Protein AF-A0A956Y1W9-F1 (afdb_monomer)

Mean predicted aligned error: 4.82 Å

Radius of gyration: 19.85 Å; Cα contacts (8 Å, |Δi|>4): 25; chains: 1; bounding box: 36×21×56 Å

Solvent-accessible surface area (backbone atoms only — not comparable to full-atom values): 3836 Å² total; per-residue (Å²): 132,56,72,67,58,53,51,53,52,50,52,52,52,53,51,51,51,49,44,42,44,57,62,78,50,46,13,63,93,73,34,71,70,47,27,52,50,60,49,54,74,49,41,64,61,51,36,64,74,69,63,66,47,74,65,58,46,40,66,74,49,50,59,79,74,108

Structure (mmCIF, N/CA/C/O backbone):
data_AF-A0A956Y1W9-F1
#
_entry.id   AF-A0A956Y1W9-F1
#
loop_
_atom_site.group_PDB
_atom_site.id
_atom_site.type_symbol
_atom_site.label_atom_id
_atom_site.label_alt_id
_atom_site.label_comp_id
_atom_site.label_asym_id
_atom_site.label_entity_id
_atom_site.label_seq_id
_atom_site.pdbx_PDB_ins_code
_atom_site.Cartn_x
_atom_site.Cartn_y
_atom_site.Cartn_z
_atom_site.occupancy
_atom_site.B_iso_or_equiv
_atom_site.auth_seq_id
_atom_site.auth_comp_id
_atom_site.auth_asym_id
_atom_site.auth_atom_id
_atom_site.pdbx_PDB_model_num
ATOM 1 N N . MET A 1 1 ? 18.557 0.150 -30.466 1.00 71.94 1 MET A N 1
ATOM 2 C CA . MET A 1 1 ? 17.491 0.926 -29.792 1.00 71.94 1 MET A CA 1
ATOM 3 C C . MET A 1 1 ? 18.084 2.260 -29.373 1.00 71.94 1 MET A C 1
ATOM 5 O O . MET A 1 1 ? 19.226 2.256 -28.926 1.00 71.94 1 MET A O 1
ATOM 9 N N . SER A 1 2 ? 17.398 3.386 -29.590 1.00 95.62 2 SER A N 1
ATOM 10 C CA . SER A 1 2 ? 17.939 4.689 -29.174 1.00 95.62 2 SER A CA 1
ATOM 11 C C . SER A 1 2 ? 17.948 4.796 -27.640 1.00 95.62 2 SER A C 1
ATOM 13 O O . SER A 1 2 ? 17.074 4.209 -26.997 1.00 95.62 2 SER A O 1
ATOM 15 N N . PRO A 1 3 ? 18.891 5.544 -27.031 1.00 96.25 3 PRO A N 1
ATOM 16 C CA . PRO A 1 3 ? 18.952 5.701 -25.574 1.00 96.25 3 PRO A CA 1
ATOM 17 C C . PRO A 1 3 ? 17.639 6.209 -24.964 1.00 96.25 3 PRO A C 1
ATOM 19 O O . PRO A 1 3 ? 17.239 5.766 -23.893 1.00 96.25 3 PRO A O 1
ATOM 22 N N . LEU A 1 4 ? 16.932 7.083 -25.689 1.00 96.56 4 LEU A N 1
ATOM 23 C CA . LEU A 1 4 ? 15.622 7.596 -25.297 1.00 96.56 4 LEU A CA 1
ATOM 24 C C . LEU A 1 4 ? 14.569 6.484 -25.208 1.00 96.56 4 LEU A C 1
ATOM 26 O O . LEU A 1 4 ? 13.849 6.402 -24.219 1.00 96.56 4 LEU A O 1
ATOM 30 N N . VAL A 1 5 ? 14.496 5.610 -26.217 1.00 97.56 5 VAL A N 1
ATOM 31 C CA . VAL A 1 5 ? 13.536 4.494 -26.233 1.00 97.56 5 VAL A CA 1
ATOM 32 C C . VAL A 1 5 ? 13.809 3.536 -25.076 1.00 97.56 5 VAL A C 1
ATOM 34 O O . VAL A 1 5 ? 12.876 3.111 -24.399 1.00 97.56 5 VAL A O 1
ATOM 37 N N . THR A 1 6 ? 15.082 3.248 -24.801 1.00 97.38 6 THR A N 1
ATOM 38 C CA . THR A 1 6 ? 15.469 2.409 -23.661 1.00 97.38 6 THR A CA 1
ATOM 39 C C . THR A 1 6 ? 15.061 3.040 -22.328 1.00 97.38 6 THR A C 1
ATOM 41 O O . THR A 1 6 ? 14.502 2.352 -21.477 1.00 97.38 6 THR A O 1
ATOM 44 N N . ALA A 1 7 ? 15.289 4.344 -22.147 1.00 98.12 7 ALA A N 1
ATOM 45 C CA . ALA A 1 7 ? 14.916 5.047 -2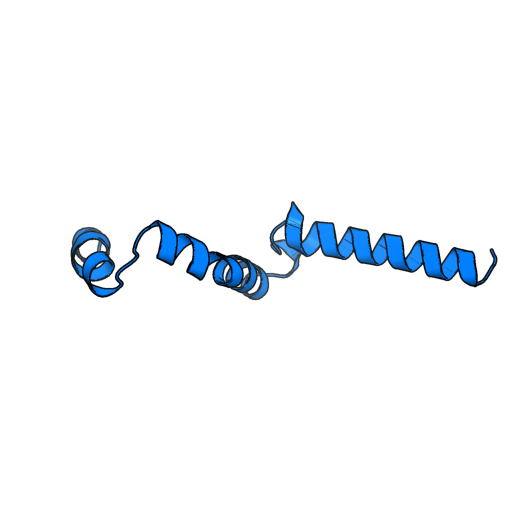0.921 1.00 98.12 7 ALA A CA 1
ATOM 46 C C . ALA A 1 7 ? 13.397 5.035 -20.690 1.00 98.12 7 ALA A C 1
ATOM 48 O O . ALA A 1 7 ? 12.942 4.717 -19.593 1.00 98.12 7 ALA A O 1
ATOM 49 N N . VAL A 1 8 ? 12.609 5.315 -21.733 1.00 98.38 8 VAL A N 1
ATOM 50 C CA . VAL A 1 8 ? 11.141 5.284 -21.653 1.00 98.38 8 VAL A CA 1
ATOM 51 C C . VAL A 1 8 ? 10.646 3.884 -21.295 1.00 98.38 8 VAL A C 1
ATOM 53 O O . VAL A 1 8 ? 9.832 3.741 -20.385 1.00 98.38 8 VAL A O 1
ATOM 56 N N . ALA A 1 9 ? 11.170 2.843 -21.947 1.00 98.19 9 ALA A N 1
ATOM 57 C CA . ALA A 1 9 ? 10.790 1.464 -21.648 1.00 98.19 9 ALA A CA 1
ATOM 58 C C . ALA A 1 9 ? 11.079 1.090 -20.185 1.00 98.19 9 ALA A C 1
ATOM 60 O O . ALA A 1 9 ? 10.225 0.504 -19.522 1.00 98.19 9 ALA A O 1
ATOM 61 N N . LEU A 1 10 ? 12.245 1.476 -19.656 1.00 98.50 10 LEU A N 1
ATOM 62 C CA . LEU A 1 10 ? 12.597 1.228 -18.256 1.00 98.50 10 LEU A CA 1
ATOM 63 C C . LEU A 1 10 ? 11.651 1.937 -17.284 1.00 98.50 10 LEU A C 1
ATOM 65 O O . LEU A 1 10 ? 11.220 1.321 -16.314 1.00 98.50 10 LEU A O 1
ATOM 69 N N . IL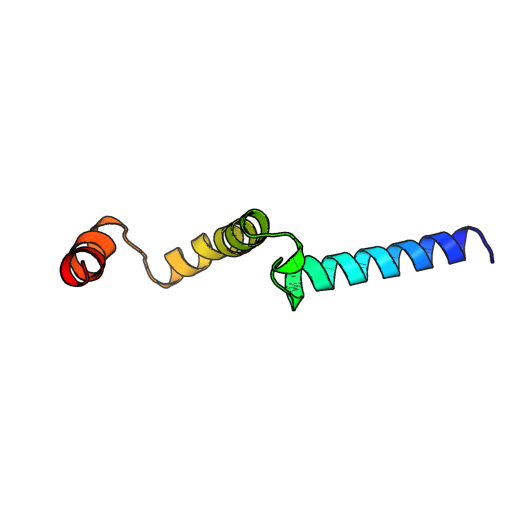E A 1 11 ? 11.287 3.193 -17.557 1.00 98.56 11 ILE A N 1
ATOM 70 C CA . ILE A 1 11 ? 10.332 3.938 -16.723 1.00 98.56 11 ILE A CA 1
ATOM 71 C C . ILE A 1 11 ? 8.983 3.216 -16.674 1.00 98.56 11 ILE A C 1
ATOM 73 O O . ILE A 1 11 ? 8.428 3.050 -15.591 1.00 98.56 11 ILE A O 1
ATOM 77 N N . PHE A 1 12 ? 8.473 2.746 -17.815 1.00 98.69 12 PHE A N 1
ATOM 78 C CA . PHE A 1 12 ? 7.209 2.008 -17.851 1.00 98.69 12 PHE A CA 1
ATOM 79 C C . PHE A 1 12 ? 7.284 0.685 -17.092 1.00 98.69 12 PHE A C 1
ATOM 81 O O . PHE A 1 12 ? 6.374 0.379 -16.327 1.00 98.69 12 PHE A O 1
ATOM 88 N N . ILE A 1 13 ? 8.365 -0.079 -17.264 1.00 98.62 13 ILE A N 1
ATOM 89 C CA . ILE A 1 13 ? 8.545 -1.360 -16.568 1.00 98.62 13 ILE A CA 1
ATOM 90 C C . ILE A 1 13 ? 8.608 -1.141 -15.055 1.00 98.62 13 ILE A C 1
ATOM 92 O O . ILE A 1 13 ? 7.898 -1.812 -14.307 1.00 98.62 13 ILE A O 1
ATOM 96 N N . VAL A 1 14 ? 9.417 -0.182 -14.599 1.00 98.56 14 VAL A N 1
ATOM 97 C CA . VAL A 1 14 ? 9.556 0.129 -13.169 1.00 98.56 14 VAL A CA 1
ATOM 98 C C . VAL A 1 14 ? 8.253 0.690 -12.604 1.00 98.56 14 VAL A C 1
ATOM 100 O O . VAL A 1 14 ? 7.830 0.268 -11.532 1.00 98.56 14 VAL A O 1
ATOM 103 N N . GLY A 1 15 ? 7.590 1.596 -13.325 1.00 98.62 15 GLY A N 1
ATOM 104 C CA . GLY A 1 15 ? 6.315 2.176 -12.907 1.00 98.62 15 GLY A CA 1
ATOM 105 C C . GLY A 1 15 ? 5.210 1.129 -12.795 1.00 98.62 15 GLY A C 1
ATOM 106 O O . GLY A 1 15 ? 4.497 1.096 -11.795 1.00 98.62 15 GLY A O 1
ATOM 107 N N . PHE A 1 16 ? 5.113 0.229 -13.775 1.00 98.69 16 PHE A N 1
ATOM 108 C CA . PHE A 1 16 ? 4.163 -0.879 -13.740 1.00 98.69 16 PHE A CA 1
ATOM 109 C C . PHE A 1 16 ? 4.460 -1.843 -12.588 1.00 98.69 16 PHE A C 1
ATOM 111 O O . PHE A 1 16 ? 3.550 -2.196 -11.842 1.00 98.69 16 PHE A O 1
ATOM 118 N N . ALA A 1 17 ? 5.726 -2.221 -12.391 1.00 98.56 17 ALA A N 1
ATOM 119 C CA . ALA A 1 17 ? 6.121 -3.084 -11.282 1.00 98.56 17 ALA A CA 1
ATOM 120 C C . ALA A 1 17 ? 5.814 -2.440 -9.922 1.00 98.56 17 ALA A C 1
ATOM 122 O O . ALA A 1 17 ? 5.284 -3.108 -9.040 1.00 98.56 17 ALA A O 1
ATOM 123 N N . ALA A 1 18 ? 6.093 -1.144 -9.756 1.00 98.38 18 ALA A N 1
ATOM 124 C CA . ALA A 1 18 ? 5.778 -0.412 -8.533 1.00 98.38 18 ALA A CA 1
ATOM 125 C C . ALA A 1 18 ? 4.265 -0.339 -8.285 1.00 98.38 18 ALA A C 1
ATOM 127 O O . ALA A 1 18 ? 3.819 -0.595 -7.169 1.00 98.38 18 ALA A O 1
ATOM 128 N N . TRP A 1 19 ? 3.475 -0.041 -9.320 1.00 98.38 19 TRP A N 1
ATOM 129 C CA . TRP A 1 19 ? 2.017 -0.038 -9.226 1.00 98.38 19 TRP A CA 1
ATOM 130 C C . TRP A 1 19 ? 1.480 -1.416 -8.830 1.00 98.38 19 TRP A C 1
ATOM 132 O O . TRP A 1 19 ? 0.701 -1.523 -7.889 1.00 98.38 19 TRP A O 1
ATOM 142 N N . TRP A 1 20 ? 1.944 -2.479 -9.484 1.00 98.56 20 TRP A N 1
ATOM 143 C CA . TRP A 1 20 ? 1.507 -3.839 -9.183 1.00 98.56 20 TRP A CA 1
ATOM 144 C C . TRP A 1 20 ? 1.892 -4.262 -7.755 1.00 98.56 20 TRP A C 1
ATOM 146 O O . TRP A 1 20 ? 1.070 -4.791 -7.007 1.00 98.56 20 TRP A O 1
ATOM 156 N N . LEU A 1 21 ? 3.122 -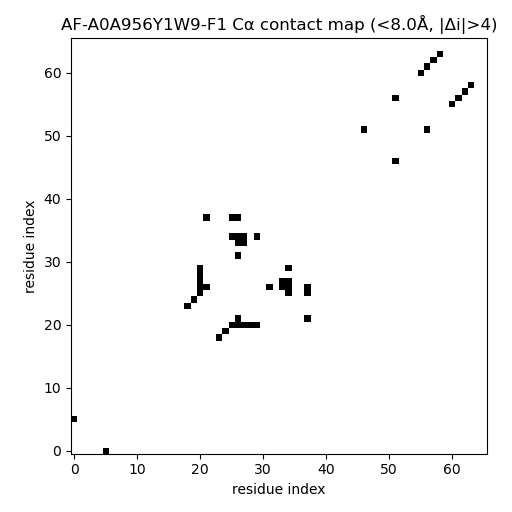3.960 -7.328 1.00 98.44 21 LEU A N 1
ATOM 157 C CA . LEU A 1 21 ? 3.611 -4.305 -5.991 1.00 98.44 21 LEU A CA 1
ATOM 158 C C . LEU A 1 21 ? 2.926 -3.523 -4.863 1.00 98.44 21 LEU A C 1
ATOM 160 O O . LEU A 1 21 ? 2.774 -4.061 -3.771 1.00 98.44 21 LEU A O 1
ATOM 164 N N . LEU A 1 22 ? 2.551 -2.262 -5.085 1.00 97.38 22 LEU A N 1
ATOM 165 C CA . LEU A 1 22 ? 2.024 -1.397 -4.020 1.00 97.38 22 LEU A CA 1
ATOM 166 C C . LEU A 1 22 ? 0.501 -1.262 -4.035 1.00 97.38 22 LEU A C 1
ATOM 168 O O . LEU A 1 22 ? -0.083 -1.067 -2.975 1.00 97.38 22 LEU A O 1
ATOM 172 N N . ILE A 1 23 ? -0.131 -1.340 -5.207 1.00 96.50 23 ILE A N 1
ATOM 173 C CA . ILE A 1 23 ? -1.569 -1.099 -5.375 1.00 96.50 23 ILE A CA 1
ATOM 174 C C . ILE A 1 23 ? -2.322 -2.414 -5.564 1.00 96.50 23 ILE A C 1
ATOM 176 O O . ILE A 1 23 ? -3.177 -2.731 -4.752 1.00 96.50 23 ILE A O 1
ATOM 180 N N . ASP A 1 24 ? -1.996 -3.191 -6.600 1.00 97.69 24 ASP A N 1
ATOM 181 C CA . ASP A 1 24 ? -2.744 -4.417 -6.935 1.00 97.69 24 ASP A CA 1
ATOM 182 C C . ASP A 1 24 ? -2.525 -5.533 -5.903 1.00 97.69 24 ASP A C 1
ATOM 184 O O . ASP A 1 24 ? -3.449 -6.232 -5.505 1.00 97.69 24 ASP A O 1
ATOM 188 N N . THR A 1 25 ? -1.285 -5.677 -5.432 1.00 97.69 25 THR A N 1
ATOM 189 C CA . THR A 1 25 ? -0.911 -6.722 -4.464 1.00 97.69 25 THR A CA 1
ATOM 190 C C . THR A 1 25 ? -0.857 -6.229 -3.020 1.00 97.69 25 THR A C 1
ATOM 192 O O . THR A 1 25 ? -0.486 -7.003 -2.139 1.00 97.69 25 THR A O 1
ATOM 195 N N . GLU A 1 26 ? -1.164 -4.951 -2.773 1.00 97.50 26 GLU A N 1
ATOM 196 C CA . GLU A 1 26 ? -1.138 -4.322 -1.441 1.00 97.50 26 GLU A CA 1
ATOM 197 C C . GLU A 1 26 ? 0.162 -4.584 -0.645 1.00 97.50 26 GLU A C 1
ATOM 199 O O . GLU A 1 26 ? 0.164 -4.690 0.581 1.00 97.50 26 GLU A O 1
ATOM 204 N N . GLY A 1 27 ? 1.304 -4.725 -1.327 1.00 97.31 27 GLY A N 1
ATOM 205 C CA . GLY A 1 27 ? 2.596 -4.953 -0.682 1.00 97.31 27 GLY A CA 1
ATOM 206 C C . GLY A 1 27 ? 2.828 -6.373 -0.158 1.00 97.31 27 GLY A C 1
ATOM 207 O O . GLY A 1 27 ? 3.851 -6.596 0.495 1.00 97.31 27 GLY A O 1
ATOM 208 N N . VAL A 1 28 ? 1.961 -7.353 -0.454 1.00 97.75 28 VAL A N 1
ATOM 209 C CA . VAL A 1 28 ? 2.103 -8.749 0.023 1.00 97.75 28 VAL A CA 1
ATOM 210 C C . VAL A 1 28 ? 3.475 -9.341 -0.330 1.00 97.75 28 VAL A C 1
ATOM 212 O O . VAL A 1 28 ? 4.105 -9.992 0.505 1.00 97.75 28 VAL A O 1
ATOM 215 N N . TYR A 1 29 ? 3.996 -9.045 -1.524 1.00 97.75 29 TYR A N 1
ATOM 216 C CA . TYR A 1 29 ? 5.320 -9.506 -1.965 1.00 97.75 29 TYR A CA 1
ATOM 217 C C . TYR A 1 29 ? 6.501 -8.720 -1.372 1.00 97.75 29 TYR A C 1
AT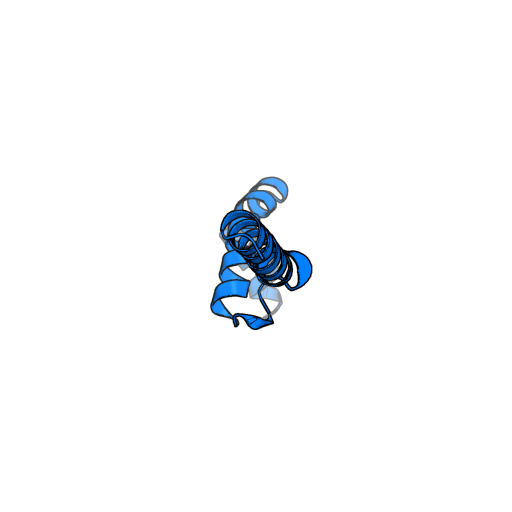OM 219 O O . TYR A 1 29 ? 7.644 -9.159 -1.480 1.00 97.75 29 TYR A O 1
ATOM 227 N N . LEU A 1 30 ? 6.247 -7.576 -0.733 1.00 97.75 30 LEU A N 1
ATOM 228 C CA . LEU A 1 30 ? 7.257 -6.739 -0.073 1.00 97.75 30 LEU A CA 1
ATOM 229 C C . LEU A 1 30 ? 7.350 -7.010 1.441 1.00 97.75 30 LEU A C 1
ATOM 231 O O . LEU A 1 30 ? 8.250 -6.511 2.120 1.00 97.75 30 LEU A O 1
ATOM 235 N N . GLY A 1 31 ? 6.452 -7.848 1.966 1.00 97.62 31 GLY A N 1
ATOM 236 C CA . GLY A 1 31 ? 6.459 -8.337 3.338 1.00 97.62 31 GLY A CA 1
ATOM 237 C C . GLY A 1 31 ? 5.609 -7.512 4.306 1.00 97.62 31 GLY A C 1
ATOM 238 O O . GLY A 1 31 ? 5.176 -6.394 4.029 1.00 97.62 31 GLY A O 1
ATOM 239 N N . LYS A 1 32 ? 5.398 -8.072 5.507 1.00 97.38 32 LYS A N 1
ATOM 240 C CA . LYS A 1 32 ? 4.392 -7.586 6.472 1.00 97.38 32 LYS A CA 1
ATOM 241 C C . LYS A 1 32 ? 4.510 -6.110 6.859 1.00 97.38 32 LYS A C 1
ATOM 243 O O . LYS A 1 32 ? 3.505 -5.480 7.145 1.00 97.38 32 LYS A O 1
ATOM 248 N N . ARG A 1 33 ? 5.728 -5.557 6.895 1.00 97.62 33 ARG A N 1
ATOM 249 C CA . ARG A 1 33 ? 5.943 -4.151 7.279 1.00 97.62 33 ARG A CA 1
ATOM 250 C C . ARG A 1 33 ? 5.376 -3.191 6.237 1.00 97.62 33 ARG A C 1
ATOM 252 O O . ARG A 1 33 ? 4.830 -2.166 6.617 1.00 97.62 33 ARG A O 1
ATOM 259 N N . VAL A 1 34 ? 5.502 -3.530 4.953 1.00 97.44 34 VAL A N 1
ATOM 260 C CA . VAL A 1 34 ? 4.970 -2.707 3.861 1.00 97.44 34 VAL A CA 1
ATOM 261 C C . VAL A 1 34 ? 3.452 -2.799 3.826 1.00 97.44 34 VAL A C 1
ATOM 263 O O . VAL A 1 34 ? 2.806 -1.770 3.700 1.00 97.44 34 VAL A O 1
ATOM 266 N N . VAL A 1 35 ? 2.897 -3.999 4.024 1.00 97.19 35 VAL A N 1
ATOM 267 C CA . VAL A 1 35 ? 1.444 -4.192 4.148 1.00 97.19 35 VAL A CA 1
ATOM 268 C C . VAL A 1 35 ? 0.883 -3.313 5.267 1.00 97.19 35 VAL A C 1
ATOM 270 O O . VAL A 1 35 ? 0.041 -2.468 5.001 1.00 97.19 35 VAL A O 1
ATOM 273 N N . ILE A 1 36 ? 1.398 -3.442 6.498 1.00 96.69 36 ILE A N 1
ATOM 274 C CA . ILE A 1 36 ? 0.937 -2.635 7.642 1.00 96.69 36 ILE A CA 1
ATOM 275 C C . ILE A 1 36 ? 1.027 -1.142 7.319 1.00 96.69 36 ILE A C 1
ATOM 277 O O . ILE A 1 36 ? 0.051 -0.426 7.484 1.00 96.69 36 ILE A O 1
ATOM 281 N N . TRP A 1 37 ? 2.151 -0.692 6.759 1.00 96.50 37 TRP A N 1
ATOM 282 C CA . TRP A 1 37 ? 2.316 0.709 6.388 1.00 96.50 37 TRP A CA 1
ATOM 283 C C . TRP A 1 37 ? 1.294 1.186 5.341 1.00 96.50 37 TRP A C 1
ATOM 285 O O . TRP A 1 37 ? 0.748 2.278 5.482 1.00 96.50 37 TRP A O 1
ATOM 295 N N . LEU A 1 38 ? 1.003 0.386 4.307 1.00 95.25 38 LEU A N 1
ATOM 296 C CA . LEU A 1 38 ? -0.007 0.726 3.296 1.00 95.25 38 LEU A CA 1
ATOM 297 C C . LEU A 1 38 ? -1.403 0.852 3.916 1.00 95.25 38 LEU A C 1
ATOM 299 O O . LEU A 1 38 ? -2.144 1.770 3.563 1.00 95.25 38 LEU A O 1
ATOM 303 N N . TYR A 1 39 ? -1.738 -0.028 4.860 1.00 94.00 39 TYR A N 1
ATOM 304 C CA . TYR A 1 39 ? -2.985 0.057 5.617 1.00 94.00 39 TYR A CA 1
ATOM 305 C C . TYR A 1 39 ? -3.014 1.298 6.522 1.00 94.00 39 TYR A C 1
ATOM 307 O O . TYR A 1 39 ? -3.992 2.044 6.485 1.00 94.00 39 TYR A O 1
ATOM 315 N N . ASP A 1 40 ? -1.933 1.582 7.253 1.00 94.06 40 ASP A N 1
ATOM 316 C CA . ASP A 1 40 ? -1.820 2.741 8.150 1.00 94.06 40 ASP A CA 1
ATOM 317 C C . ASP A 1 40 ? -2.007 4.075 7.407 1.00 94.06 40 ASP A C 1
ATOM 319 O O . ASP A 1 40 ? -2.662 4.989 7.914 1.00 94.06 40 ASP A O 1
ATOM 323 N N . VAL A 1 41 ? -1.494 4.187 6.173 1.00 93.00 41 VAL A N 1
ATOM 324 C CA . VAL A 1 41 ? -1.677 5.380 5.321 1.00 93.00 41 VAL A CA 1
ATOM 325 C C . VAL A 1 41 ? -3.161 5.707 5.119 1.00 93.00 41 VAL A C 1
ATOM 327 O O . VAL A 1 41 ? -3.537 6.881 5.099 1.00 93.00 41 VAL A O 1
ATOM 330 N N . TYR A 1 42 ? -4.014 4.688 4.997 1.00 87.62 42 TYR A N 1
ATOM 331 C CA . TYR A 1 42 ? -5.455 4.865 4.817 1.00 87.62 42 TYR A CA 1
ATOM 332 C C . TYR A 1 42 ? -6.259 4.792 6.120 1.00 87.62 42 TYR A C 1
ATOM 334 O O . TYR A 1 42 ? -7.386 5.296 6.138 1.00 87.62 42 TYR A O 1
ATOM 342 N N . ALA A 1 43 ? -5.701 4.223 7.192 1.00 89.88 43 ALA A N 1
ATOM 343 C CA . ALA A 1 43 ? -6.383 4.005 8.468 1.00 89.88 43 ALA A CA 1
ATOM 344 C C . ALA A 1 43 ? -7.010 5.297 9.007 1.00 89.88 43 ALA A C 1
ATOM 346 O O . ALA A 1 43 ? -8.218 5.346 9.219 1.00 89.88 43 ALA A O 1
ATOM 347 N N . SER A 1 44 ? -6.246 6.394 9.035 1.00 85.38 44 SER A N 1
ATOM 348 C CA . SER A 1 44 ? -6.734 7.694 9.528 1.00 85.38 44 SER A CA 1
ATOM 349 C C . SER A 1 44 ? -8.003 8.197 8.825 1.00 85.38 44 SER A C 1
ATOM 351 O O . SER A 1 44 ? -8.856 8.841 9.438 1.00 85.38 44 SER A O 1
ATOM 353 N N . ARG A 1 45 ? -8.175 7.912 7.528 1.00 89.19 45 ARG A N 1
ATOM 354 C CA . ARG A 1 45 ? -9.385 8.301 6.792 1.00 89.19 45 ARG A CA 1
ATOM 355 C C . ARG A 1 45 ? -10.586 7.473 7.237 1.00 89.19 45 ARG A C 1
ATOM 357 O O . ARG A 1 45 ? -11.680 8.020 7.361 1.00 89.19 45 ARG A O 1
ATOM 364 N N . TYR A 1 46 ? -10.387 6.178 7.453 1.00 87.31 46 TYR A N 1
ATOM 365 C CA . TYR A 1 46 ? -11.434 5.287 7.942 1.00 87.31 46 TYR A CA 1
ATOM 366 C C . TYR A 1 46 ? -11.803 5.590 9.390 1.00 87.31 46 TYR A C 1
ATOM 368 O O . TYR A 1 46 ? -12.994 5.665 9.680 1.00 87.31 46 TYR A O 1
ATOM 376 N N . ASP A 1 47 ? -10.820 5.843 10.248 1.00 90.75 47 ASP A N 1
ATOM 377 C CA . ASP A 1 47 ? -11.025 6.199 11.654 1.00 90.75 47 ASP A CA 1
ATOM 378 C C . ASP A 1 47 ? -11.885 7.457 11.772 1.00 90.75 47 ASP A C 1
ATOM 380 O O . ASP A 1 47 ? -12.876 7.477 12.498 1.00 90.75 47 ASP A O 1
ATOM 384 N N . ASN A 1 48 ? -11.604 8.469 10.948 1.00 90.56 48 ASN A N 1
ATOM 385 C CA . ASN A 1 48 ? -12.423 9.676 10.880 1.00 90.56 48 ASN A CA 1
ATOM 386 C C . ASN A 1 48 ? -13.851 9.407 10.379 1.00 90.56 48 ASN A C 1
ATOM 388 O O . ASN A 1 48 ? -14.796 10.000 10.887 1.00 90.56 48 ASN A O 1
ATOM 392 N N . ILE A 1 49 ? -14.051 8.533 9.388 1.00 91.31 49 ILE A N 1
ATOM 393 C CA . ILE A 1 49 ? -15.404 8.203 8.899 1.00 91.31 49 ILE A CA 1
ATOM 394 C C . ILE A 1 49 ? -16.190 7.418 9.953 1.00 91.31 49 ILE A C 1
ATOM 396 O O . ILE A 1 49 ? -17.383 7.658 10.132 1.00 91.31 49 ILE A O 1
ATOM 400 N N . LYS A 1 50 ? -15.526 6.487 10.642 1.00 89.19 50 LYS A N 1
ATOM 401 C CA . LYS A 1 50 ? -16.129 5.651 11.682 1.00 89.19 50 LYS A CA 1
ATOM 402 C C . LYS A 1 50 ? -16.302 6.374 13.013 1.00 89.19 50 LYS A C 1
ATOM 404 O O . LYS A 1 50 ? -17.050 5.871 13.838 1.00 89.19 50 LYS A O 1
ATOM 409 N N . GLN A 1 51 ? -15.651 7.527 13.190 1.00 91.12 51 GLN A N 1
ATOM 410 C CA . GLN A 1 51 ? -15.511 8.186 14.489 1.00 91.12 51 GLN A CA 1
ATOM 411 C C . GLN A 1 51 ? -14.879 7.224 15.508 1.00 91.12 51 GLN A C 1
ATOM 413 O O . GLN A 1 51 ? -15.398 7.045 16.601 1.00 91.12 51 GLN A O 1
ATOM 418 N N . TYR A 1 52 ? -13.790 6.562 15.100 1.00 90.62 52 TYR A N 1
ATOM 419 C CA . TYR A 1 52 ? -13.058 5.621 15.947 1.00 90.62 52 TYR A CA 1
ATOM 420 C C . TYR A 1 52 ? -12.613 6.304 17.246 1.00 90.62 52 TYR A C 1
ATOM 422 O O . TYR A 1 52 ? -11.954 7.347 17.202 1.00 90.62 52 TYR A O 1
ATOM 430 N N . ASP A 1 53 ? -12.939 5.684 18.379 1.00 94.00 53 ASP A N 1
ATOM 431 C CA . ASP A 1 53 ? -12.459 6.058 19.705 1.00 94.00 53 ASP A CA 1
ATOM 432 C C . ASP A 1 53 ? -11.812 4.837 20.364 1.00 94.00 53 ASP A C 1
ATOM 434 O O . ASP A 1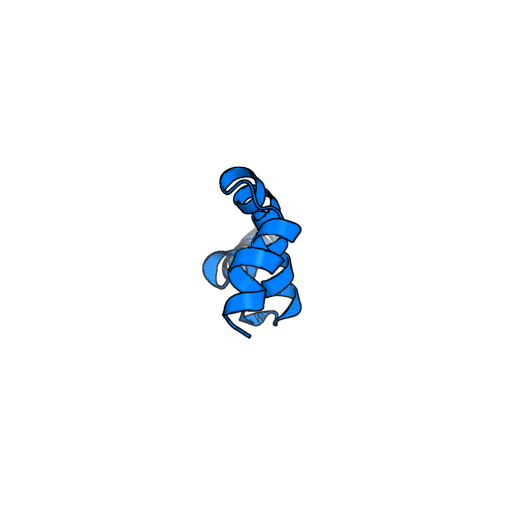 53 ? -12.446 3.807 20.580 1.00 94.00 53 ASP A O 1
ATOM 438 N N . ASP A 1 54 ? -10.523 4.956 20.671 1.00 92.19 54 ASP A N 1
ATOM 439 C CA . ASP A 1 54 ? -9.714 3.846 21.179 1.00 92.19 54 ASP A CA 1
ATOM 440 C C . ASP A 1 54 ? -10.204 3.331 22.543 1.00 92.19 54 ASP A C 1
ATOM 442 O O . ASP A 1 54 ? -10.115 2.138 22.842 1.00 92.19 54 ASP A O 1
ATOM 446 N N . VAL A 1 55 ? -10.756 4.220 23.377 1.00 95.44 55 VAL A N 1
ATOM 447 C CA . VAL A 1 55 ? -11.257 3.863 24.707 1.00 95.44 55 VAL A CA 1
ATOM 448 C C . VAL A 1 55 ? -12.570 3.101 24.580 1.00 95.44 55 VAL A C 1
ATOM 450 O O . VAL A 1 55 ? -12.725 2.048 25.204 1.00 95.44 55 VAL A O 1
ATOM 453 N N . GLU A 1 56 ? -13.504 3.596 23.770 1.00 94.75 56 GLU A N 1
ATOM 454 C CA . GLU A 1 56 ? -14.781 2.923 23.528 1.00 94.75 56 GLU A CA 1
ATOM 455 C C . GLU A 1 56 ? -14.580 1.560 22.858 1.00 94.75 56 GLU A C 1
ATOM 457 O O . GLU A 1 56 ? -15.138 0.563 23.319 1.00 94.75 56 GLU A O 1
ATOM 462 N N . GLU A 1 57 ? -13.729 1.482 21.835 1.00 93.94 57 GLU A N 1
ATOM 463 C CA . GLU A 1 57 ? -13.414 0.229 21.140 1.00 93.94 57 GLU A CA 1
ATOM 464 C C . GLU A 1 57 ? -12.760 -0.785 22.092 1.00 93.94 57 GLU A C 1
ATOM 466 O O . GLU A 1 57 ? -13.111 -1.970 22.101 1.00 93.94 57 GLU A O 1
ATOM 471 N N . HIS A 1 58 ? -11.873 -0.344 22.986 1.00 94.81 58 HIS A N 1
ATOM 472 C CA . HIS A 1 58 ? -11.296 -1.24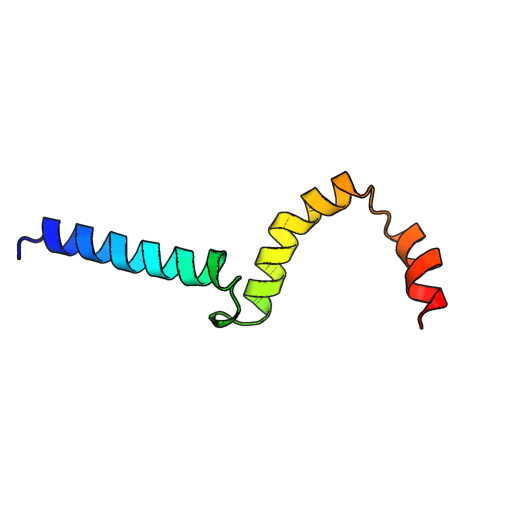5 23.980 1.00 94.81 58 HIS A CA 1
ATOM 473 C C . HIS A 1 58 ? -12.342 -1.775 24.976 1.00 94.81 58 HIS A C 1
ATOM 475 O O . HIS A 1 58 ? -12.390 -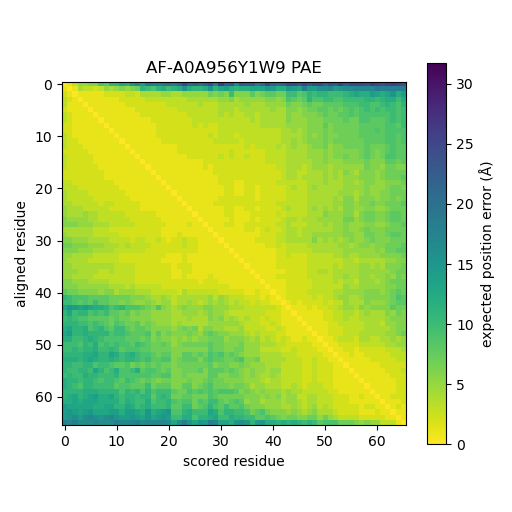2.980 25.240 1.00 94.81 58 HIS A O 1
ATOM 481 N N . LEU A 1 59 ? -13.181 -0.892 25.525 1.00 96.56 59 LEU A N 1
ATOM 482 C CA . LEU A 1 59 ? -14.163 -1.242 26.556 1.00 96.56 59 LEU A CA 1
ATOM 483 C C . LEU A 1 59 ? -15.318 -2.089 26.013 1.00 96.56 59 LEU A C 1
ATOM 485 O O . LEU A 1 59 ? -15.763 -3.022 26.683 1.00 96.56 59 LEU A O 1
ATOM 489 N N . TYR A 1 60 ? -15.812 -1.767 24.817 1.00 94.19 60 TYR A N 1
ATOM 490 C CA . TYR A 1 60 ? -17.043 -2.349 24.281 1.00 94.19 60 TYR A CA 1
ATOM 491 C C . TYR A 1 60 ? -16.818 -3.417 23.206 1.00 94.19 60 TYR A C 1
ATOM 493 O O . TYR A 1 60 ? -17.738 -4.198 22.959 1.00 94.19 60 TYR A O 1
ATOM 501 N N . LEU A 1 61 ? -15.628 -3.501 22.599 1.00 92.19 61 LEU A N 1
ATOM 502 C CA . LEU A 1 61 ? -15.302 -4.528 21.602 1.00 92.19 61 LEU A CA 1
ATOM 503 C C . LEU A 1 61 ? -14.178 -5.461 22.064 1.00 92.19 61 LEU A C 1
ATOM 505 O O . LEU A 1 61 ? -14.368 -6.678 22.066 1.00 92.19 61 LEU A O 1
ATOM 509 N N . ALA A 1 62 ? -13.022 -4.926 22.468 1.00 94.75 62 ALA A N 1
ATOM 510 C CA . ALA A 1 62 ? -11.864 -5.762 22.793 1.00 94.75 62 ALA A CA 1
ATOM 511 C C . ALA A 1 62 ? -12.067 -6.577 24.081 1.00 94.75 62 ALA A C 1
ATOM 513 O O . ALA A 1 62 ? -11.907 -7.796 24.058 1.00 94.75 62 ALA A O 1
ATOM 514 N N . GLN A 1 63 ? -12.438 -5.933 25.194 1.00 96.00 63 GLN A N 1
ATOM 515 C CA . GLN A 1 63 ? -12.617 -6.617 26.483 1.00 96.00 63 GLN A CA 1
ATOM 516 C C . GLN A 1 63 ? -13.685 -7.727 26.462 1.00 96.00 63 GLN A C 1
ATOM 518 O O . GLN A 1 63 ? -13.429 -8.770 27.053 1.00 96.00 63 GLN A O 1
ATOM 523 N N . PRO A 1 64 ? -14.847 -7.578 25.793 1.00 95.56 64 PRO A N 1
ATOM 524 C CA . PRO A 1 64 ? -15.843 -8.652 25.731 1.00 95.56 64 PRO A CA 1
ATOM 525 C C . PRO A 1 64 ? -15.448 -9.881 24.895 1.00 95.56 64 PRO A C 1
ATOM 527 O O . PRO A 1 64 ? -16.084 -10.925 25.035 1.00 95.56 64 PRO A O 1
ATOM 530 N N . LEU A 1 65 ? -14.468 -9.761 23.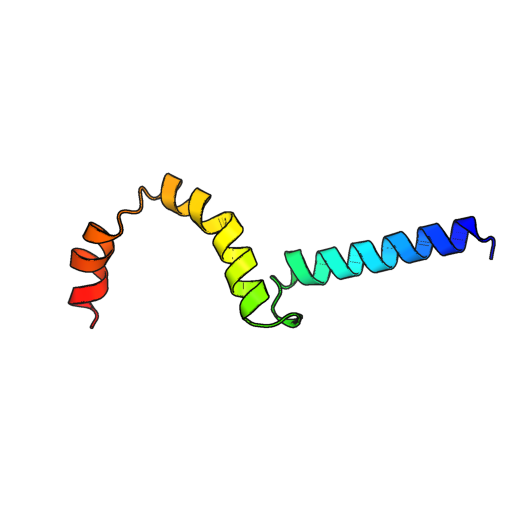990 1.00 93.88 65 LEU A N 1
ATOM 531 C CA . LEU A 1 65 ? -14.035 -10.844 23.092 1.00 93.88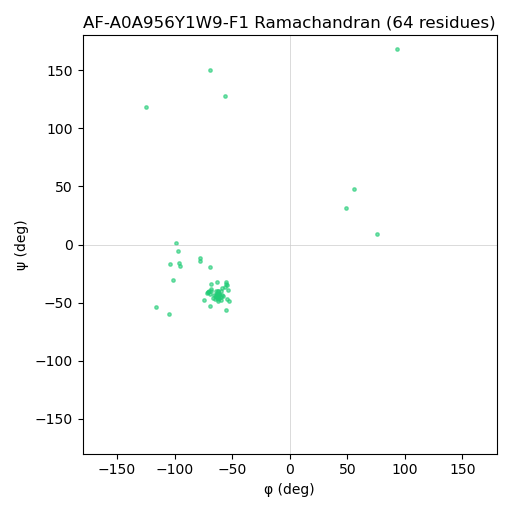 65 LEU A CA 1
ATOM 532 C C . LEU A 1 65 ? -12.821 -11.634 23.610 1.00 93.88 65 LEU A C 1
ATOM 534 O O . LEU A 1 65 ? -12.534 -12.706 23.070 1.00 93.88 65 LEU A O 1
ATOM 538 N N . LEU A 1 66 ? -12.102 -11.094 24.597 1.00 88.62 66 LEU A N 1
ATOM 539 C CA . LEU A 1 66 ? -10.924 -11.697 25.230 1.00 88.62 66 LEU A CA 1
ATOM 540 C C . LEU A 1 66 ? -11.312 -12.529 26.459 1.00 88.62 66 LEU A C 1
ATOM 542 O O . LEU A 1 66 ? -10.668 -13.585 26.653 1.00 88.62 66 LEU A O 1
#

Sequence (66 aa):
MSPLVTAVALIFIVGFAAWWLLIDTEGVYLGKRVVIWLYDVYASRYDNIKQYDDVEEHLYLAQPLL

Secondary structure (DSSP, 8-state):
--HHHHHHHHHHHHHHHHHIIIIISTTGGG-HHHHHHHHHHHHHHHHHHHT--HHHHIIIIIHHH-

Foldseek 3Di:
DDPVVVVVVVCVVVVVVCCCCCPVVVVVVVDDVSNVVSCVVCVVVVCVVVVDDPVCCCVPPVVVVD

pLDDT: mean 94.95, std 4.4, range [71.94, 98.69]